Protein AF-A0A920R2G7-F1 (afdb_monomer_lite)

Sequence (48 aa):
MTQQHFFVTGAMGCIGAWVVPNLIQDNTQVRDSILNKDRHRLSYYDAG

Structure (mmCIF, N/CA/C/O backbone):
data_AF-A0A920R2G7-F1
#
_entry.id   AF-A0A920R2G7-F1
#
loop_
_atom_site.group_PDB
_atom_site.id
_atom_site.type_symbol
_atom_site.label_atom_id
_atom_site.label_alt_id
_atom_site.label_comp_id
_atom_site.label_asym_id
_atom_site.label_entity_id
_atom_site.label_seq_id
_atom_site.pdbx_PDB_ins_code
_atom_site.Cartn_x
_atom_site.Cartn_y
_atom_site.Cartn_z
_atom_site.occupancy
_atom_site.B_iso_or_equiv
_atom_site.auth_seq_id
_atom_site.auth_comp_id
_atom_site.auth_asym_id
_atom_site.auth_atom_id
_atom_site.pdbx_PDB_model_num
ATOM 1 N N . MET A 1 1 ? -13.309 8.822 17.723 1.00 52.72 1 MET A N 1
ATOM 2 C CA . MET A 1 1 ? -12.219 8.077 17.058 1.00 52.72 1 MET A CA 1
ATOM 3 C C . MET A 1 1 ? -11.714 8.938 15.918 1.00 52.72 1 MET A C 1
ATOM 5 O O . MET A 1 1 ? -12.535 9.479 15.190 1.00 52.72 1 MET A O 1
ATOM 9 N N . THR A 1 2 ? -10.407 9.164 15.828 1.00 73.19 2 THR A N 1
ATOM 10 C CA . THR A 1 2 ? -9.802 10.015 14.794 1.00 73.19 2 THR A CA 1
ATOM 11 C C . THR A 1 2 ? -9.820 9.265 13.466 1.00 73.19 2 THR A C 1
ATOM 13 O O . THR A 1 2 ? -9.306 8.152 13.405 1.00 73.19 2 THR A O 1
ATOM 16 N N . GLN A 1 3 ? -10.414 9.842 12.420 1.00 71.75 3 GLN A N 1
ATOM 17 C CA . GLN A 1 3 ? -10.371 9.252 11.080 1.00 71.75 3 GLN A CA 1
ATOM 18 C C . GLN A 1 3 ? -8.925 9.292 10.569 1.00 71.75 3 GLN A C 1
ATOM 20 O O . GLN A 1 3 ? -8.311 10.359 10.507 1.00 71.75 3 GLN A O 1
ATOM 25 N N . GLN A 1 4 ? -8.354 8.121 10.282 1.00 81.38 4 GLN A N 1
ATOM 26 C CA . GLN A 1 4 ? -7.002 8.002 9.745 1.00 81.38 4 GLN A CA 1
ATOM 27 C C . GLN A 1 4 ? -7.057 8.077 8.217 1.00 81.38 4 GLN A C 1
ATOM 29 O O . GLN A 1 4 ? -7.904 7.451 7.583 1.00 81.38 4 GLN A O 1
ATOM 34 N N . HIS A 1 5 ? -6.149 8.857 7.630 1.00 84.81 5 HIS A N 1
ATOM 35 C CA . HIS A 1 5 ? -6.007 8.986 6.183 1.00 84.81 5 HIS A CA 1
ATOM 36 C C . HIS A 1 5 ? -4.594 8.561 5.801 1.00 84.81 5 HIS A C 1
ATOM 38 O O . HIS A 1 5 ? -3.623 9.115 6.321 1.00 84.81 5 HIS A O 1
ATOM 44 N N . PHE A 1 6 ? -4.474 7.606 4.880 1.00 86.00 6 PHE A N 1
ATOM 45 C CA . PHE A 1 6 ? -3.179 7.123 4.406 1.00 86.00 6 PHE A CA 1
ATOM 46 C C . PHE A 1 6 ? -2.923 7.563 2.968 1.00 86.00 6 PHE A C 1
ATOM 48 O O . PHE A 1 6 ? -3.817 7.570 2.120 1.00 86.00 6 PHE A O 1
ATOM 55 N N . PHE A 1 7 ? -1.671 7.919 2.694 1.00 87.50 7 PHE A N 1
ATOM 56 C CA . PHE A 1 7 ? -1.180 8.151 1.344 1.00 87.50 7 PHE A CA 1
ATOM 57 C C . PHE A 1 7 ? -0.269 6.993 0.944 1.00 87.50 7 PHE A C 1
ATOM 59 O O . PHE A 1 7 ? 0.768 6.779 1.573 1.00 87.50 7 PHE A O 1
ATOM 66 N N . VAL A 1 8 ? -0.661 6.244 -0.084 1.00 85.38 8 VAL A N 1
ATOM 67 C CA . VAL A 1 8 ? 0.064 5.059 -0.551 1.00 85.38 8 VAL A CA 1
ATOM 68 C C . VAL A 1 8 ? 0.725 5.367 -1.890 1.00 85.38 8 VAL A C 1
ATOM 70 O O . VAL A 1 8 ? 0.062 5.601 -2.900 1.00 85.38 8 VAL A O 1
ATOM 73 N N . THR A 1 9 ? 2.055 5.344 -1.914 1.00 86.75 9 THR A N 1
ATOM 74 C CA . THR A 1 9 ? 2.836 5.384 -3.154 1.00 86.75 9 THR A CA 1
ATOM 75 C C . THR A 1 9 ? 3.064 3.965 -3.666 1.00 86.75 9 THR A C 1
ATOM 77 O O . THR A 1 9 ? 3.106 3.008 -2.895 1.00 86.75 9 THR A O 1
ATOM 80 N N . GLY A 1 10 ? 3.173 3.799 -4.988 1.00 85.69 10 GLY A N 1
ATOM 81 C CA . GLY A 1 10 ? 3.348 2.465 -5.571 1.00 85.69 10 GLY A CA 1
ATOM 82 C C . GLY A 1 10 ? 2.137 1.548 -5.364 1.00 85.69 10 GLY A C 1
ATOM 83 O O . GLY A 1 10 ? 2.307 0.334 -5.291 1.00 85.69 10 GLY A O 1
ATOM 84 N N . ALA A 1 11 ? 0.923 2.108 -5.304 1.00 88.00 11 ALA A N 1
ATOM 85 C CA . ALA A 1 11 ? -0.331 1.366 -5.136 1.00 88.00 11 ALA A CA 1
ATOM 86 C C . ALA A 1 11 ? -0.565 0.277 -6.204 1.00 88.00 11 ALA A C 1
ATOM 88 O O . ALA A 1 11 ? -1.309 -0.664 -5.970 1.00 88.00 11 ALA A O 1
ATOM 89 N N . MET A 1 12 ? 0.100 0.368 -7.360 1.00 84.56 12 MET A N 1
ATOM 90 C CA . MET A 1 12 ? 0.055 -0.654 -8.415 1.00 84.56 12 MET A CA 1
ATOM 91 C C . MET A 1 12 ? 1.122 -1.754 -8.268 1.00 84.56 12 MET A C 1
ATOM 93 O O . MET A 1 12 ? 1.088 -2.742 -8.998 1.00 84.56 12 MET A O 1
ATOM 97 N N . GLY A 1 13 ? 2.098 -1.585 -7.373 1.00 84.88 13 GLY A N 1
ATOM 98 C CA . GLY A 1 13 ? 3.092 -2.610 -7.063 1.00 84.88 13 GLY A CA 1
ATOM 99 C C . GLY A 1 13 ? 2.487 -3.739 -6.230 1.00 84.88 13 GLY A C 1
ATOM 100 O O . GLY A 1 13 ? 1.436 -3.568 -5.622 1.00 84.88 13 GLY A O 1
ATOM 101 N N . CYS A 1 14 ? 3.167 -4.883 -6.156 1.00 90.50 14 CYS A N 1
ATOM 102 C CA . CYS A 1 14 ? 2.681 -6.074 -5.448 1.00 90.50 14 CYS A CA 1
ATOM 103 C C . CYS A 1 14 ? 2.203 -5.791 -4.013 1.00 90.50 14 CYS A C 1
ATOM 105 O O . CYS A 1 14 ? 1.134 -6.247 -3.619 1.00 90.50 14 CYS A O 1
ATOM 107 N N . ILE A 1 15 ? 2.966 -5.001 -3.254 1.00 91.50 15 ILE A N 1
ATOM 108 C CA . ILE A 1 15 ? 2.614 -4.635 -1.877 1.00 91.50 15 ILE A CA 1
ATOM 109 C C . ILE A 1 15 ? 1.461 -3.627 -1.867 1.00 91.50 15 ILE A C 1
ATOM 111 O O . ILE A 1 15 ? 0.495 -3.809 -1.133 1.00 91.50 15 ILE A O 1
ATOM 115 N N . GLY A 1 16 ? 1.532 -2.584 -2.697 1.00 89.25 16 GLY A N 1
ATOM 116 C CA . GLY A 1 16 ? 0.508 -1.540 -2.749 1.00 89.25 16 GLY A CA 1
ATOM 117 C C . GLY A 1 16 ? -0.866 -2.081 -3.147 1.00 89.25 16 GLY A C 1
ATOM 118 O O . GLY A 1 16 ? -1.856 -1.782 -2.484 1.00 89.25 16 GLY A O 1
ATOM 119 N N . ALA A 1 17 ? -0.907 -2.955 -4.154 1.00 89.69 17 ALA A N 1
ATOM 120 C CA . ALA A 1 17 ? -2.133 -3.567 -4.656 1.00 89.69 17 ALA A CA 1
ATOM 121 C C . ALA A 1 17 ? -2.773 -4.521 -3.637 1.00 89.69 17 ALA A C 1
ATOM 123 O O . ALA A 1 17 ? -3.978 -4.751 -3.685 1.00 89.69 17 ALA A O 1
ATOM 124 N N . TRP A 1 18 ? -1.979 -5.056 -2.704 1.00 91.81 18 TRP A N 1
ATOM 125 C CA . TRP A 1 18 ? -2.480 -5.834 -1.577 1.00 91.81 18 TRP A CA 1
ATOM 126 C C . TRP A 1 18 ? -2.925 -4.938 -0.409 1.00 91.81 18 TRP A C 1
ATOM 128 O O . TRP A 1 18 ? -4.006 -5.144 0.128 1.00 91.81 18 TRP A O 1
ATOM 138 N N . VAL A 1 19 ? -2.154 -3.915 -0.024 1.00 92.31 19 VAL A N 1
ATOM 139 C CA . VAL A 1 19 ? -2.453 -3.070 1.153 1.00 92.31 19 VAL A CA 1
ATOM 140 C C . VAL A 1 19 ? -3.690 -2.186 0.954 1.00 92.31 19 VAL A C 1
ATOM 142 O O . VAL A 1 19 ? -4.526 -2.106 1.852 1.00 92.31 19 VAL A O 1
ATOM 145 N N . VAL A 1 20 ? -3.830 -1.523 -0.199 1.00 89.94 20 VAL A N 1
ATOM 146 C CA . VAL A 1 20 ? -4.925 -0.565 -0.459 1.00 89.94 20 VAL A CA 1
ATOM 147 C C . VAL A 1 20 ? -6.325 -1.158 -0.218 1.00 89.94 20 VAL A C 1
ATOM 149 O O . VAL A 1 20 ? -7.083 -0.547 0.535 1.00 89.94 20 VAL A O 1
ATOM 152 N N . PRO A 1 21 ? -6.696 -2.334 -0.765 1.00 87.44 21 PRO A N 1
ATOM 153 C CA . PRO A 1 21 ? -8.018 -2.908 -0.513 1.00 87.44 21 PRO A CA 1
ATOM 154 C C . PRO A 1 21 ? -8.233 -3.343 0.943 1.00 87.44 21 PRO A C 1
ATOM 156 O O . PRO A 1 21 ? -9.375 -3.330 1.393 1.00 87.44 21 PRO A O 1
ATOM 159 N N . ASN A 1 22 ? -7.176 -3.703 1.684 1.00 91.88 22 ASN A N 1
ATOM 160 C CA . ASN A 1 22 ? -7.291 -4.018 3.113 1.00 91.88 22 ASN A CA 1
ATOM 161 C C . ASN A 1 22 ? -7.600 -2.754 3.935 1.00 91.88 22 ASN A C 1
ATOM 163 O O . ASN A 1 22 ? -8.491 -2.774 4.774 1.00 91.88 22 ASN A O 1
ATOM 167 N N . LEU A 1 23 ? -6.941 -1.628 3.638 1.00 88.38 23 LEU A N 1
ATOM 168 C CA . LEU A 1 23 ? -7.223 -0.348 4.303 1.00 88.38 23 LEU A CA 1
ATOM 169 C C . LEU A 1 23 ? -8.647 0.156 4.014 1.00 88.38 23 LEU A C 1
ATOM 171 O O . LEU A 1 23 ? -9.324 0.643 4.914 1.00 88.38 23 LEU A O 1
ATOM 175 N N . ILE A 1 24 ? -9.124 0.008 2.776 1.00 86.31 24 ILE A N 1
ATOM 176 C CA . ILE A 1 24 ? -10.498 0.389 2.419 1.00 86.31 24 ILE A CA 1
ATOM 177 C C . ILE A 1 24 ? -11.516 -0.469 3.192 1.00 86.31 24 ILE A C 1
ATOM 179 O O . ILE A 1 24 ? -12.494 0.068 3.701 1.00 86.31 24 ILE A O 1
ATOM 183 N N . GLN A 1 25 ? -11.284 -1.780 3.335 1.00 87.81 25 GLN A N 1
ATOM 184 C CA . GLN A 1 25 ? -12.165 -2.662 4.121 1.00 87.81 25 GLN A CA 1
ATOM 185 C C . GLN A 1 25 ? -12.226 -2.277 5.607 1.00 87.81 25 GLN A C 1
ATOM 187 O O . GLN A 1 25 ? -13.291 -2.372 6.213 1.00 87.81 25 GLN A O 1
ATOM 192 N N . ASP A 1 26 ? -11.131 -1.761 6.166 1.00 86.88 26 ASP A N 1
ATOM 193 C CA . ASP A 1 26 ? -11.061 -1.252 7.543 1.00 86.88 26 ASP A CA 1
ATOM 194 C C . ASP A 1 26 ? -11.658 0.164 7.706 1.00 86.88 26 ASP A C 1
ATOM 196 O O . ASP A 1 26 ? -11.371 0.872 8.673 1.00 86.88 26 ASP A O 1
ATOM 200 N N . ASN A 1 27 ? -12.487 0.609 6.756 1.00 83.31 27 ASN A N 1
ATOM 201 C CA . ASN A 1 27 ? -13.133 1.923 6.742 1.00 83.31 27 ASN A CA 1
ATOM 202 C C . ASN A 1 27 ? -12.142 3.097 6.850 1.00 83.31 27 ASN A C 1
ATOM 204 O O . ASN A 1 27 ? -12.387 4.127 7.486 1.00 83.31 27 ASN A O 1
ATOM 208 N N . THR A 1 28 ? -10.969 2.908 6.25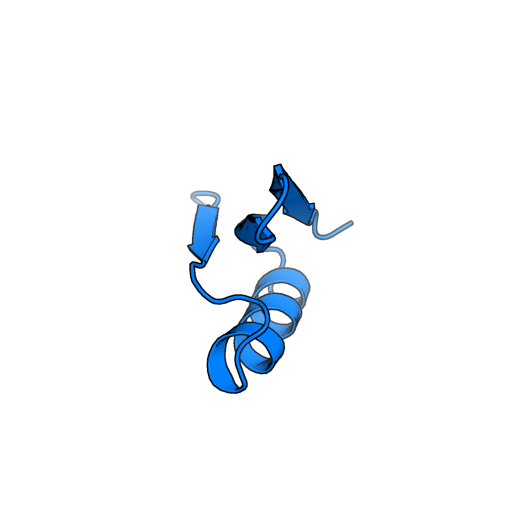0 1.00 83.62 28 THR A N 1
ATOM 209 C CA . THR A 1 28 ? -9.884 3.878 6.266 1.00 83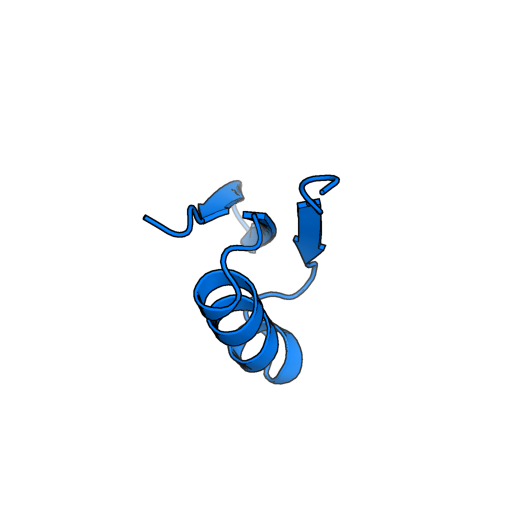.62 28 THR A CA 1
ATOM 210 C C . THR A 1 28 ? -9.765 4.547 4.904 1.00 83.62 28 THR A C 1
ATOM 212 O O . THR A 1 28 ? -9.732 3.889 3.864 1.00 83.62 28 THR A O 1
ATOM 215 N N . GLN A 1 29 ? -9.655 5.876 4.893 1.00 82.50 29 GLN A N 1
ATOM 216 C CA . GLN A 1 29 ? -9.524 6.619 3.644 1.00 82.50 29 GLN A CA 1
ATOM 217 C C . GLN A 1 29 ? -8.106 6.511 3.082 1.00 82.50 29 GLN A C 1
ATOM 219 O O . GLN A 1 29 ? -7.119 6.792 3.773 1.00 82.50 29 GLN A O 1
ATOM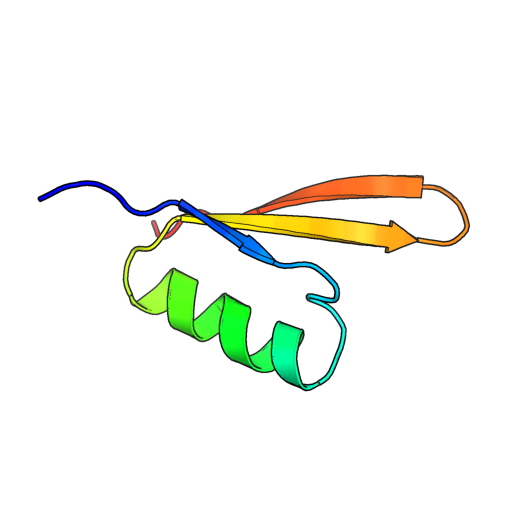 224 N N . VAL A 1 30 ? -8.008 6.178 1.793 1.00 83.12 30 VAL A N 1
ATOM 225 C CA . VAL A 1 30 ? -6.729 6.012 1.096 1.00 83.12 30 VAL A CA 1
ATOM 226 C C . VAL A 1 30 ? -6.659 6.918 -0.127 1.00 83.12 30 VAL A C 1
ATOM 228 O O . VAL A 1 30 ? -7.571 6.969 -0.954 1.00 83.12 30 VAL A O 1
ATOM 231 N N . ARG A 1 31 ? -5.530 7.616 -0.259 1.00 83.19 31 ARG A N 1
ATOM 232 C CA . ARG A 1 31 ? -5.136 8.329 -1.478 1.00 83.19 31 ARG A CA 1
ATOM 233 C C . ARG A 1 31 ? -3.935 7.632 -2.093 1.00 83.19 31 ARG A C 1
ATOM 235 O O . ARG A 1 31 ? -2.977 7.338 -1.380 1.00 83.19 31 ARG A O 1
ATOM 242 N N . ASP A 1 32 ? -3.949 7.436 -3.402 1.00 75.50 32 ASP A N 1
ATOM 243 C CA . ASP A 1 32 ? -2.779 6.974 -4.139 1.00 75.50 32 ASP A CA 1
ATOM 244 C C . ASP A 1 32 ? -2.326 7.996 -5.186 1.00 75.50 3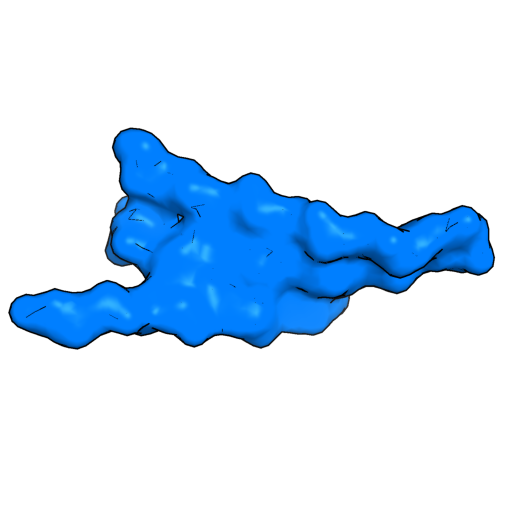2 ASP A C 1
ATOM 246 O O . ASP A 1 32 ? -3.096 8.804 -5.713 1.00 75.50 32 ASP A O 1
ATOM 250 N N . SER A 1 33 ? -1.028 7.984 -5.475 1.00 63.62 33 SER A N 1
ATOM 251 C CA . SER A 1 33 ? -0.471 8.657 -6.641 1.00 63.62 33 SER A CA 1
ATOM 252 C C . SER A 1 33 ? -0.032 7.608 -7.650 1.00 63.62 33 SER A C 1
ATOM 254 O O . SER A 1 33 ? 0.887 6.820 -7.417 1.00 63.62 33 SER A O 1
ATOM 256 N N . ILE A 1 34 ? -0.698 7.601 -8.803 1.00 62.62 34 ILE A N 1
ATOM 257 C CA . ILE A 1 34 ? -0.310 6.747 -9.919 1.00 62.62 34 ILE A CA 1
ATOM 258 C C . ILE A 1 34 ? 0.687 7.532 -10.767 1.00 62.62 34 ILE A C 1
ATOM 260 O O . ILE A 1 34 ? 0.354 8.573 -11.342 1.00 62.62 34 ILE A O 1
ATOM 264 N N . LEU A 1 35 ? 1.919 7.028 -10.846 1.00 56.81 35 LEU A N 1
ATOM 265 C CA . LEU A 1 35 ? 2.912 7.513 -11.796 1.00 56.81 35 LEU A CA 1
ATOM 266 C C . LEU A 1 35 ? 2.660 6.824 -13.142 1.00 56.81 35 LEU A C 1
ATOM 268 O O . LEU A 1 35 ? 3.263 5.799 -13.448 1.00 56.81 35 LEU A O 1
ATOM 272 N N . ASN A 1 36 ? 1.729 7.353 -13.935 1.00 54.88 36 ASN A N 1
ATOM 273 C CA . ASN A 1 36 ? 1.646 6.980 -15.343 1.00 54.88 36 ASN A CA 1
ATOM 274 C C . ASN A 1 36 ? 2.671 7.823 -16.115 1.00 54.88 36 ASN A C 1
ATOM 276 O O . ASN A 1 36 ? 2.784 9.021 -15.849 1.00 54.88 36 ASN A O 1
ATOM 280 N N . LYS A 1 37 ? 3.397 7.222 -17.069 1.00 52.47 37 LYS A N 1
ATOM 281 C CA . LYS A 1 37 ? 4.450 7.893 -17.862 1.00 52.47 37 LYS A CA 1
ATOM 282 C C . LYS A 1 37 ? 3.956 9.180 -18.546 1.00 52.47 37 LYS A C 1
ATOM 284 O O . LYS A 1 37 ? 4.762 10.069 -18.785 1.00 52.47 37 LYS A O 1
ATOM 289 N N . ASP A 1 38 ? 2.640 9.293 -18.759 1.00 54.25 38 ASP A N 1
ATOM 290 C CA . ASP A 1 38 ? 1.988 10.416 -19.440 1.00 54.25 38 ASP A CA 1
ATOM 291 C C . ASP A 1 38 ? 0.955 11.192 -18.591 1.00 54.25 38 ASP A C 1
ATOM 293 O O . ASP A 1 38 ? 0.324 12.121 -19.095 1.00 54.25 38 ASP A O 1
ATOM 297 N N . ARG A 1 39 ? 0.730 10.848 -17.309 1.00 53.72 39 ARG A N 1
ATOM 298 C CA . ARG A 1 39 ? -0.222 11.581 -16.442 1.00 53.72 39 ARG A CA 1
ATOM 299 C C . ARG A 1 39 ? -0.054 11.250 -14.958 1.00 53.72 39 ARG A C 1
ATOM 301 O O . ARG A 1 39 ? -0.261 10.113 -14.542 1.00 53.72 39 ARG A O 1
ATOM 308 N N . HIS A 1 40 ? 0.179 12.269 -14.135 1.00 55.25 40 HIS A N 1
ATOM 309 C CA . HIS A 1 40 ? -0.029 12.170 -12.691 1.00 55.25 40 HIS A CA 1
ATOM 310 C C . HIS A 1 40 ? -1.535 12.208 -12.405 1.00 55.25 40 HIS A C 1
ATOM 312 O O . HIS A 1 40 ? -2.170 13.244 -12.602 1.00 55.25 40 HIS A O 1
ATOM 318 N N . ARG A 1 41 ? -2.127 11.091 -11.963 1.00 59.53 41 ARG A N 1
ATOM 319 C CA . ARG A 1 41 ? -3.527 11.060 -11.508 1.00 59.53 41 ARG A CA 1
ATOM 320 C C . ARG A 1 41 ? -3.574 10.643 -10.043 1.00 59.53 41 ARG A C 1
ATOM 322 O O . ARG A 1 41 ? -3.033 9.599 -9.687 1.00 59.53 41 ARG A O 1
ATOM 329 N N . LEU A 1 42 ? -4.209 11.474 -9.219 1.00 60.03 42 LEU A N 1
ATOM 330 C CA . LEU A 1 42 ? -4.589 11.113 -7.856 1.00 60.03 42 LEU A CA 1
ATOM 331 C C . LEU A 1 42 ? -5.897 10.320 -7.940 1.00 60.03 42 LEU A C 1
ATOM 333 O O . LEU A 1 42 ? -6.848 10.822 -8.548 1.00 60.03 42 LEU A O 1
ATOM 337 N N . SER A 1 43 ? -5.956 9.118 -7.369 1.00 66.19 43 SER A N 1
ATOM 338 C CA . SER A 1 43 ? -7.230 8.413 -7.199 1.00 66.19 43 SER A CA 1
ATOM 339 C C . SER A 1 43 ? -7.630 8.441 -5.725 1.00 66.19 43 SER A C 1
ATOM 341 O O . SER A 1 43 ? -6.793 8.426 -4.819 1.00 66.19 43 SER A O 1
ATOM 343 N N . TYR A 1 44 ? -8.933 8.571 -5.497 1.00 67.69 44 TYR A N 1
ATOM 344 C CA . TYR A 1 44 ? -9.536 8.599 -4.173 1.00 67.69 44 TYR A CA 1
ATOM 345 C C . TYR A 1 44 ? -10.349 7.326 -4.003 1.00 67.69 44 TYR A C 1
ATOM 347 O O . TYR A 1 44 ? -11.188 7.029 -4.855 1.00 67.69 44 TYR A O 1
ATOM 355 N N . TYR A 1 45 ? -10.104 6.606 -2.913 1.00 73.31 45 TYR A N 1
ATOM 356 C CA . TYR A 1 45 ? -10.902 5.451 -2.534 1.00 73.31 45 TYR A CA 1
ATOM 357 C C . TYR A 1 45 ? -11.599 5.758 -1.213 1.00 73.31 45 TYR A C 1
ATOM 359 O O . TYR A 1 45 ? -10.947 6.119 -0.229 1.00 73.31 45 TYR A O 1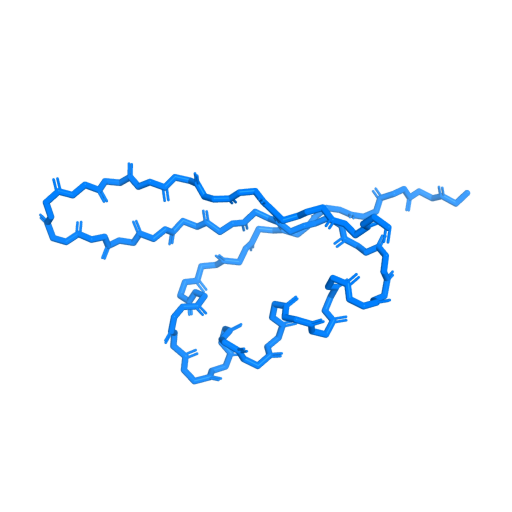
ATOM 367 N N . ASP A 1 46 ? -12.922 5.648 -1.232 1.00 66.19 46 ASP A N 1
ATOM 368 C CA . ASP A 1 46 ? -13.791 5.838 -0.078 1.00 66.19 46 ASP A CA 1
ATOM 369 C C . ASP A 1 46 ? -14.385 4.485 0.316 1.00 66.19 46 ASP A C 1
ATOM 371 O O . ASP A 1 46 ? -14.751 3.682 -0.547 1.00 66.19 46 ASP A O 1
ATOM 375 N N . ALA A 1 47 ? -14.422 4.223 1.616 1.00 59.56 47 ALA A N 1
ATOM 376 C CA . ALA A 1 47 ? -15.012 3.023 2.182 1.00 59.56 47 ALA A CA 1
ATOM 377 C C . ALA A 1 47 ? -16.493 3.302 2.466 1.00 59.56 47 ALA A C 1
ATOM 379 O O . ALA A 1 47 ? -16.857 3.689 3.574 1.00 59.56 47 ALA A O 1
ATOM 380 N N . GLY A 1 48 ? -17.314 3.205 1.419 1.00 52.00 48 GLY A N 1
ATOM 381 C CA . GLY A 1 48 ? -18.771 3.342 1.520 1.00 52.00 48 GLY A CA 1
ATOM 382 C C . GLY A 1 48 ? -19.415 2.252 2.366 1.00 52.00 48 GLY A C 1
ATOM 383 O O . GLY A 1 48 ? -18.964 1.089 2.261 1.00 52.00 48 GLY A O 1
#

Radius of gyration: 11.09 Å; chains: 1; bounding box: 23×18×36 Å

Secondary structure (DSSP, 8-state):
-PPPEEEEETTTSHHHHHHHHHHHHTT-EEEEEEEETTEEEEEEE---

Foldseek 3Di:
DDAAEDEDEPLVDPVNVVVVVVCLCVQHWYWYFDPDVPDTDIDTRGND

pLDDT: mean 76.37, std 13.63, range [52.0, 92.31]

=== Feature glossary ===
The record interleaves many kinds of information about one protein. Here is each kind framed as the question it answers.

Q: What known structures does this most resemble?
A: Structural nearest neighbors (via Foldseek easy-search vs the PDB). Reported per hit: target PDB id, E-value, and alignment TM-score. A TM-score above ~0.5 is the conventional threshold for 'same fold'.

Q: Where is each backbone atom in 3D?
A: The mmCIF table is the protein's shape written out atom by atom. For each backbone N, Cα, C, and carbonyl O, it records an (x, y, z) coordinate triple in Å plus the residue type, chain letter, and residue number.

Q: What are the backbone torsion angles?
A: The φ/ψ torsion pair specifies the backbone conformation at each residue. φ rotates about the N–Cα bond, ψ about the Cα–C bond. Steric clashes forbid most of the (φ, ψ) plane — the allowed regions (α-helix basin, β-sheet basin, left-handed helix) are the Ramachandran-allowed regions.

Q: Which residues are buried vs exposed?
A: Solvent-accessible surface area (SASA) is the area in Å² traced out by the centre of a 1.4 Å probe sphere (a water molecule) rolled over the protein's van der Waals surface (Shrake–Rupley / Lee–Richards construction). Buried residues have near-zero SASA; fully exposed residues can exceed 200 Å². The total SASA scales roughly with the number of surface residues.

Q: How confident is the AlphaFold model at each residue?
A: pLDDT is the predicted lDDT-Cα score: AlphaFold's confidence that the local environment of each residue (all inter-atomic distances within 15 Å) is correctly placed. It is a per-residue number between 0 and 100, with higher meaning more reliable.

Q: What does the local fold look like, residue by residue?
A: 3Di is Foldseek's structural alphabet. Each residue is assigned one of twenty discrete states based on how its Cα sits relative to its spatial (not sequential) neighbors. Aligning 3Di strings finds structural homologs roughly as well as full 3D superposition, but orders of magnitude faster.

Q: How big and how compact is the whole molecule?
A: Radius of gyration (Rg) is the root-mean-square distance of Cα atoms from their centroid — a single number for overall size and compactness. A globular domain of N residues has Rg ≈ 2.2·N^0.38 Å; an extended or disordered chain has a much larger Rg. The Cα contact count is the number of residue pairs whose Cα atoms are within 8 Å and are more than four positions apart in sequence — a standard proxy for tertiary packing density. The bounding box is the smallest axis-aligned box enclosing all Cα atoms.

Q: Which residues are in helices, strands, or loops?
A: DSSP 8-state secondary structure assigns each residue one of H (α-helix), G (3₁₀-helix), I (π-helix), E (extended β-strand), B (isolated β-bridge), T (hydrogen-bonded turn), S (bend), or '-' (coil). The assignment is computed from backbone hydrogen-bond geometry via the Kabsch–Sander algorithm.

Q: How mobile is each atom in the crystal?
A: Crystallographic B-factors measure how much each atom's electron density is smeared out, in Å². They rise in mobile loops and surface residues and fall in the bu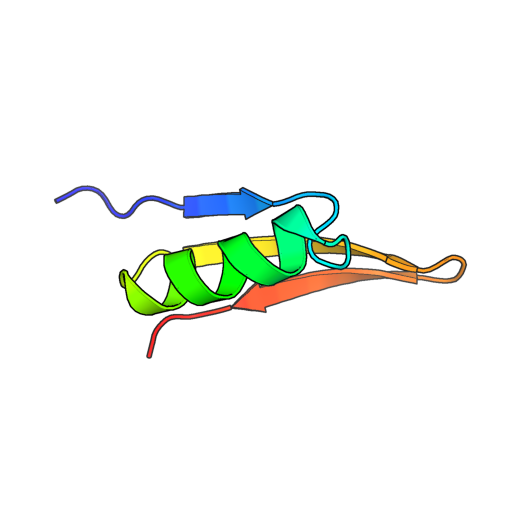ried interior. In AlphaFold models this column is repurposed to hold pLDDT instead.

Q: What if only a Cα trace is available?
A: P-SEA three-state annotation labels each residue as helix, strand, or coil based purely on the geometry of the Cα trace. It serves as a fallback when the full backbone (and thus DSSP) is unavailable.

Q: What family and function is it annotated with?
A: Database cross-references. InterPro integrates a dozen domain/family signature databases into unified entries with residue-range hits. GO terms attach function/process/location labels with evidence codes. CATH codes position the fold in a four-level structural taxonomy. Organism is the NCBI-taxonomy species name.

Q: Are the domains correctly placed relative to each other?
A: Predicted Aligned Error (PAE) is an AlphaFold confidence matrix: entry (i, j) is the expected error in the position of residue j, in ångströms, when the prediction is superimposed on the true structure at residue i. Low PAE within a block of residues means that block is internally rigid and well-predicted; high PAE between two blocks means their relative placement is uncertain even if each block individually is confident.

Q: What do the diagnostic plots show?
A: Three diagnostic plots accompany the record. The Cα contact map visualizes the tertiary structure as a 2D adjacency matrix (8 Å cutoff, sequence-local contacts suppressed). The Ramachandran plot shows the distribution of backbone (φ, ψ) torsions, with points in the α and β basins reflecting secondary structure content. The PAE plot shows AlphaFold's inter-residue confidence as a color matrix.

Q: What is the amino-acid chain?
A: Primary structure: the covalent order of the twenty standard amino acids along the backbone. Two proteins with the same sequence will (almost always) fold to the same structure; two with 30% identity often share a fold but not the details.

Q: What do the rendered images show?
A: The six renders are orthographic views along the three Cartesian axes in both directions. Representation (cartoon, sticks, or surface) and color scheme (sequence-rainbow or by-chain) vary across proteins so the training set covers all the common visualization conventions.